Protein AF-L7JCF4-F1 (afdb_monomer_lite)

Secondary structure (DSSP, 8-state):
-------PEEPHHHHHHHHHHHHHHTT-SS-EEEEEEE-TTT-EEEE-TT---BSSHHHHHHTS-TTS--EEEEE------TTS---S---------

Foldseek 3Di:
DPPPPPPQDEDPVNVV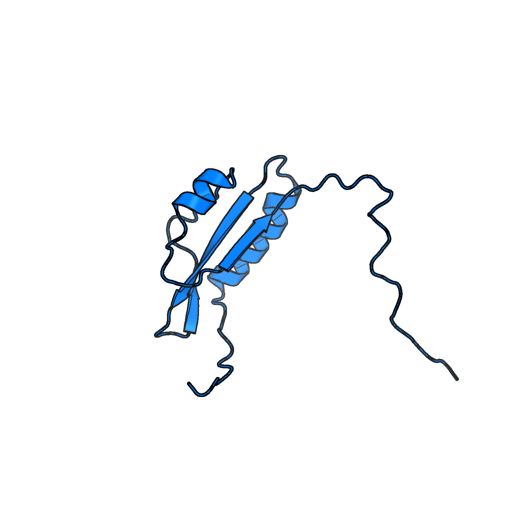VVVCCVVVCVPPPFKWKFKWDQDPPRSYIDGPPVRDIDRDVVVVVVPDDPPDDIDMDIDDPDPDDVVPPPDPPPDDDDDDD

pLDDT: mean 70.92, std 13.95, range [36.81, 85.94]

Sequence (97 aa):
MSSESRLYTFSQETKDHLRKFRLGTSRANYPQAVIYMIDKSTHEIRQDEDKTVYKTLDELSDDLPDHSPRFVLLSYPLTLRAEDALCWCQGIDEEHE

Radius of gyration: 17.81 Å; chains: 1; bounding box: 38×51×43 Å

Organism: Pyricularia oryzae (strain P131) (NCBI:txid1143193)

InterPro domains:
  IPR002108 Actin-depolymerising factor homology domain [PF00241] (9-80)
  IPR011171 Glia maturation factor [PTHR11249] (1-80)
  IPR029006 ADF-H/Gelsolin-like domain superfamily [G3DSA:3.40.20.10] (1-89)

Structure (mmCIF, N/CA/C/O backbone):
data_AF-L7JCF4-F1
#
_entry.id   AF-L7JCF4-F1
#
loop_
_atom_site.group_PDB
_atom_site.id
_atom_site.type_symbol
_atom_site.label_atom_id
_atom_site.label_alt_id
_atom_site.label_comp_id
_atom_site.label_asym_id
_atom_site.label_entity_id
_atom_site.label_seq_id
_atom_site.pdbx_PDB_ins_code
_atom_site.Cartn_x
_atom_site.Cartn_y
_atom_site.Cartn_z
_atom_site.occupancy
_atom_site.B_iso_or_equiv
_atom_site.auth_seq_id
_atom_site.auth_comp_id
_atom_site.auth_asym_id
_atom_site.auth_atom_id
_atom_site.pdbx_PDB_model_num
ATOM 1 N N . MET A 1 1 ? -25.409 -9.893 8.732 1.00 44.94 1 MET A N 1
ATOM 2 C CA . MET A 1 1 ? -24.381 -9.249 9.573 1.00 44.94 1 MET A CA 1
ATOM 3 C C . MET A 1 1 ? -24.588 -7.755 9.435 1.00 44.94 1 MET A C 1
ATOM 5 O O . MET A 1 1 ? -24.564 -7.278 8.312 1.00 44.94 1 MET A O 1
ATOM 9 N N . SER A 1 2 ? -24.951 -7.069 10.520 1.00 39.59 2 SER A N 1
ATOM 10 C CA . SER A 1 2 ? -25.229 -5.629 10.491 1.00 39.59 2 SER A CA 1
ATOM 11 C C . SER A 1 2 ? -23.918 -4.887 10.255 1.00 39.59 2 SER A C 1
ATOM 13 O O . SER A 1 2 ? -22.997 -5.005 11.060 1.00 39.59 2 SER A O 1
ATOM 15 N N . SER A 1 3 ? -23.823 -4.197 9.123 1.00 48.62 3 SER A N 1
ATOM 16 C CA . SER A 1 3 ? -22.651 -3.448 8.683 1.00 48.62 3 SER A CA 1
ATOM 17 C C . SER A 1 3 ? -22.510 -2.171 9.514 1.00 48.62 3 SER A C 1
ATOM 19 O O . SER A 1 3 ? -22.830 -1.082 9.046 1.00 48.62 3 SER A O 1
ATOM 21 N N . GLU A 1 4 ? -22.068 -2.279 10.768 1.00 48.94 4 GLU A N 1
ATOM 22 C CA . GLU A 1 4 ? -21.502 -1.107 11.434 1.00 48.94 4 GLU A CA 1
ATOM 23 C C . GLU A 1 4 ? -20.267 -0.686 10.635 1.00 48.94 4 GLU A C 1
ATOM 25 O O . GLU A 1 4 ? -19.256 -1.390 10.599 1.00 48.94 4 GLU A O 1
ATOM 30 N N . SER A 1 5 ? -20.344 0.469 9.979 1.00 56.41 5 SER A N 1
ATOM 31 C CA . SER A 1 5 ? -19.195 1.146 9.387 1.00 56.41 5 SER A CA 1
ATOM 32 C C . SER A 1 5 ? -18.307 1.690 10.512 1.00 56.41 5 SER A C 1
ATOM 34 O O . SER A 1 5 ? -18.266 2.895 10.766 1.00 56.41 5 SER A O 1
ATOM 36 N N . ARG A 1 6 ? -17.642 0.803 11.261 1.00 62.53 6 ARG A N 1
ATOM 37 C CA . ARG A 1 6 ? -16.660 1.211 12.268 1.00 62.53 6 ARG A CA 1
ATOM 38 C C . ARG A 1 6 ? -15.443 1.720 11.508 1.00 62.53 6 ARG A C 1
ATOM 40 O O . ARG A 1 6 ? -14.748 0.955 10.848 1.00 62.53 6 ARG A O 1
ATOM 47 N N . LEU A 1 7 ? -15.248 3.034 11.546 1.00 69.62 7 LEU A N 1
ATOM 48 C CA . LEU A 1 7 ?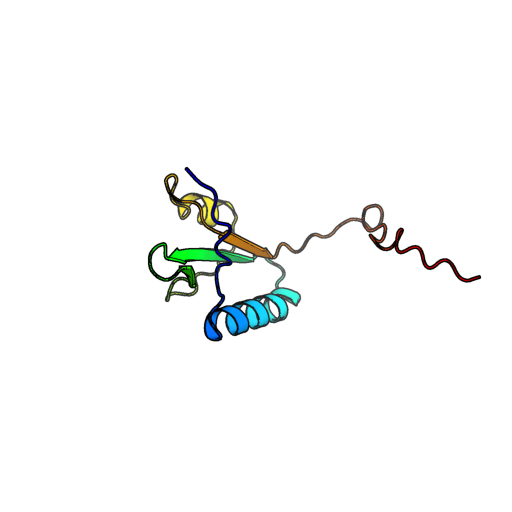 -14.106 3.703 10.934 1.00 69.62 7 LEU A CA 1
ATOM 49 C C . LEU A 1 7 ? -12.823 3.161 11.576 1.00 69.62 7 LEU A C 1
ATOM 51 O O . LEU A 1 7 ? -12.569 3.405 12.755 1.00 69.62 7 LEU A O 1
ATOM 55 N N . TYR A 1 8 ? -12.039 2.406 10.808 1.00 74.88 8 TYR A N 1
ATOM 56 C CA . TYR A 1 8 ? -10.720 1.943 11.232 1.00 74.88 8 TYR A CA 1
ATOM 57 C C . TYR A 1 8 ? -9.792 3.136 11.450 1.00 74.88 8 TYR A C 1
ATOM 59 O O . TYR A 1 8 ? -9.800 4.100 10.676 1.00 74.88 8 TYR A O 1
ATOM 67 N N . THR A 1 9 ? -8.981 3.077 12.502 1.00 77.31 9 THR A N 1
ATOM 68 C CA . THR A 1 9 ? -8.047 4.150 12.835 1.00 77.31 9 THR A CA 1
ATOM 69 C C . THR A 1 9 ? -6.635 3.771 12.401 1.00 77.31 9 THR A C 1
ATOM 71 O O . THR A 1 9 ? -6.165 2.643 12.552 1.00 77.31 9 THR A O 1
ATOM 74 N N . PHE A 1 10 ? -5.937 4.744 11.821 1.00 80.25 10 PHE A N 1
ATOM 75 C CA . PHE A 1 10 ? -4.516 4.615 11.525 1.00 80.25 10 PHE A CA 1
ATOM 76 C C . PHE A 1 10 ? -3.713 5.137 12.714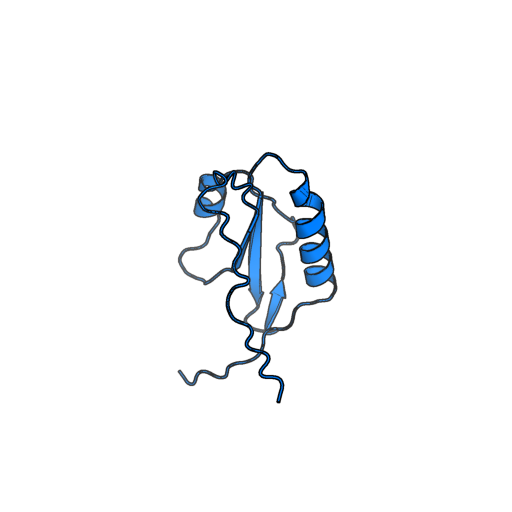 1.00 80.25 10 PHE A C 1
ATOM 78 O O . PHE A 1 10 ? -3.873 6.306 13.094 1.00 80.25 10 PHE A O 1
ATOM 85 N N . SER A 1 11 ? -2.821 4.304 13.251 1.00 82.12 11 SER A N 1
ATOM 86 C CA . SER A 1 11 ? -1.835 4.738 14.240 1.00 82.12 11 SER A CA 1
ATOM 87 C C . SER A 1 11 ? -0.900 5.797 13.639 1.00 82.12 11 SER A C 1
ATOM 89 O O . SER A 1 11 ? -0.770 5.936 12.415 1.00 82.12 11 SER A O 1
ATOM 91 N N . GLN A 1 12 ? -0.256 6.586 14.499 1.00 81.88 12 GLN A N 1
ATOM 92 C CA . GLN A 1 12 ? 0.668 7.629 14.051 1.00 81.88 12 GLN A CA 1
ATOM 93 C C . GLN A 1 12 ? 1.867 7.033 13.299 1.00 81.88 12 GLN A C 1
ATOM 95 O O . GLN A 1 12 ? 2.250 7.549 12.252 1.00 81.88 12 GLN A O 1
ATOM 100 N N . GLU A 1 13 ? 2.362 5.881 13.752 1.00 83.19 13 GLU A N 1
ATOM 101 C CA . GLU A 1 13 ? 3.440 5.138 13.097 1.00 83.19 13 GLU A CA 1
ATOM 102 C C . GLU A 1 13 ? 3.042 4.684 11.689 1.00 83.19 13 GLU A C 1
ATOM 104 O O . GLU A 1 13 ? 3.77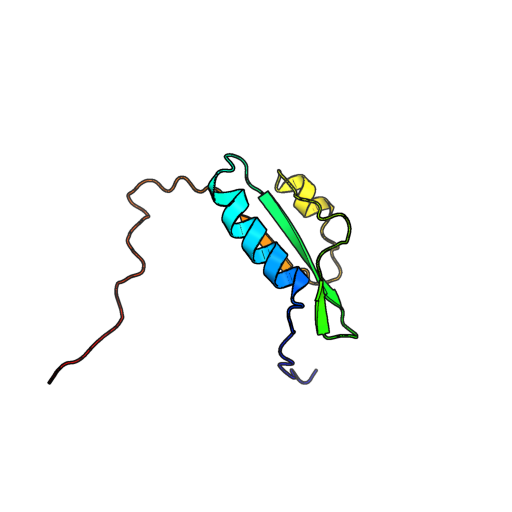4 4.936 10.730 1.00 83.19 13 GLU A O 1
ATOM 109 N N . THR A 1 14 ? 1.845 4.104 11.525 1.00 83.00 14 THR A N 1
ATOM 110 C CA . THR A 1 14 ? 1.340 3.693 10.208 1.00 83.00 14 THR A CA 1
ATOM 111 C C . THR A 1 14 ? 1.226 4.894 9.267 1.00 83.00 14 THR A C 1
ATOM 113 O O . THR A 1 14 ? 1.630 4.813 8.107 1.00 83.00 14 THR A O 1
ATOM 116 N N . LYS A 1 15 ? 0.752 6.050 9.755 1.00 84.88 15 LYS A N 1
ATOM 117 C CA . LYS A 1 15 ? 0.681 7.288 8.954 1.00 84.88 15 LYS A CA 1
ATOM 118 C C . LYS A 1 15 ? 2.060 7.780 8.513 1.00 84.88 15 LYS A C 1
ATOM 120 O O . LYS A 1 15 ? 2.217 8.208 7.367 1.00 84.88 15 LYS A O 1
ATOM 125 N N . ASP A 1 16 ? 3.053 7.713 9.392 1.00 85.94 16 ASP A N 1
ATOM 126 C CA . ASP A 1 16 ? 4.423 8.106 9.066 1.00 85.94 16 ASP A CA 1
ATOM 127 C C . ASP A 1 16 ? 5.052 7.151 8.047 1.00 85.94 16 ASP A C 1
ATOM 129 O O . ASP A 1 16 ? 5.763 7.596 7.143 1.00 85.94 16 ASP A O 1
ATOM 133 N N . HIS A 1 17 ? 4.739 5.857 8.131 1.00 82.69 17 HIS A N 1
ATOM 134 C CA . HIS A 1 17 ? 5.140 4.860 7.142 1.00 82.69 17 HIS A CA 1
ATOM 135 C C . HIS A 1 17 ? 4.506 5.106 5.776 1.00 82.69 17 HIS A C 1
ATOM 137 O O . HIS A 1 17 ? 5.232 5.166 4.785 1.00 82.69 17 HIS A O 1
ATOM 143 N N . LEU A 1 18 ? 3.197 5.361 5.718 1.00 83.94 18 LEU A N 1
ATOM 144 C CA . LEU A 1 18 ? 2.503 5.718 4.478 1.00 83.94 18 LEU A CA 1
ATOM 145 C C . LEU A 1 18 ? 3.106 6.976 3.839 1.00 83.94 18 LEU A C 1
ATOM 147 O O . LEU A 1 18 ? 3.340 7.026 2.629 1.00 83.94 18 LEU A O 1
ATOM 151 N N . ARG A 1 19 ? 3.420 7.992 4.654 1.00 85.44 19 ARG A N 1
ATOM 152 C CA . ARG A 1 19 ? 4.059 9.226 4.182 1.00 85.44 19 ARG A CA 1
ATOM 153 C C . ARG A 1 19 ? 5.461 8.960 3.633 1.00 85.44 19 ARG A C 1
ATOM 155 O O . ARG A 1 19 ? 5.786 9.459 2.556 1.00 85.44 19 ARG A O 1
ATOM 162 N N . LYS A 1 20 ? 6.282 8.190 4.354 1.00 84.44 20 LYS A N 1
ATOM 163 C CA . LYS A 1 20 ? 7.639 7.812 3.928 1.00 84.44 20 LYS A CA 1
ATOM 164 C C . LYS A 1 20 ? 7.616 6.969 2.660 1.00 84.44 20 LYS A C 1
ATOM 166 O O . LYS A 1 20 ? 8.419 7.234 1.779 1.00 84.44 20 LYS A O 1
ATOM 171 N N . PHE A 1 21 ? 6.690 6.020 2.545 1.00 83.94 21 PHE A N 1
ATOM 172 C CA . PHE A 1 21 ? 6.527 5.183 1.359 1.00 83.94 21 PHE A CA 1
ATOM 173 C C . PHE A 1 21 ? 6.159 6.035 0.142 1.00 83.94 21 PHE A C 1
ATOM 175 O O . PHE A 1 21 ? 6.891 6.046 -0.840 1.00 83.94 21 PHE A O 1
ATOM 182 N N . ARG A 1 22 ? 5.128 6.886 0.249 1.00 82.19 22 ARG A N 1
ATOM 183 C CA . ARG A 1 22 ? 4.744 7.811 -0.832 1.00 82.19 22 ARG A CA 1
ATOM 184 C C . ARG A 1 22 ? 5.914 8.677 -1.319 1.00 82.19 22 ARG A C 1
ATOM 186 O O . ARG A 1 22 ? 6.072 8.882 -2.517 1.00 82.19 22 ARG A O 1
ATOM 193 N N . LEU A 1 23 ? 6.716 9.214 -0.398 1.00 80.88 23 LEU A N 1
ATOM 194 C CA . LEU A 1 23 ? 7.851 10.084 -0.735 1.00 80.88 23 LEU A CA 1
ATOM 195 C C . LEU A 1 23 ? 9.078 9.300 -1.230 1.00 80.88 23 LEU A C 1
ATOM 197 O O . LEU A 1 23 ? 9.782 9.765 -2.122 1.00 80.88 23 LEU A O 1
ATOM 201 N N . GLY A 1 24 ? 9.338 8.127 -0.656 1.00 75.38 24 GLY A N 1
ATOM 202 C CA . GLY A 1 24 ? 10.488 7.281 -0.971 1.00 75.38 24 GLY A CA 1
ATOM 203 C C . GLY A 1 24 ? 10.349 6.577 -2.316 1.00 75.38 24 GLY A C 1
ATOM 204 O O . GLY A 1 24 ? 11.321 6.492 -3.066 1.00 75.38 24 GLY A O 1
ATOM 205 N N . THR A 1 25 ? 9.136 6.152 -2.668 1.00 73.75 25 THR A N 1
ATOM 206 C CA . THR A 1 25 ? 8.882 5.439 -3.922 1.00 73.75 25 THR A CA 1
ATOM 207 C C . THR A 1 25 ? 8.771 6.370 -5.130 1.00 73.75 25 THR A C 1
ATOM 209 O O . THR A 1 25 ? 8.931 5.923 -6.259 1.00 73.75 25 THR A O 1
ATOM 212 N N . SER A 1 26 ? 8.648 7.690 -4.926 1.00 65.75 26 SER A N 1
ATOM 213 C CA . SER A 1 26 ? 8.662 8.685 -6.014 1.00 65.75 26 SER A CA 1
ATOM 214 C C . SER A 1 26 ? 9.911 8.619 -6.906 1.00 65.75 26 SER A C 1
ATOM 216 O O . SER A 1 26 ? 9.875 9.117 -8.027 1.00 65.75 26 SER A O 1
ATOM 218 N N . ARG A 1 27 ? 11.020 8.056 -6.409 1.00 66.88 27 ARG A N 1
ATOM 219 C CA . ARG A 1 27 ? 12.285 7.900 -7.149 1.00 66.88 27 ARG A CA 1
ATOM 220 C C . ARG A 1 27 ? 12.617 6.442 -7.483 1.00 66.88 27 ARG A C 1
ATOM 222 O O . ARG A 1 27 ? 13.696 6.179 -8.008 1.00 66.88 27 ARG A O 1
ATOM 229 N N . ALA A 1 28 ? 11.753 5.493 -7.129 1.00 67.94 28 ALA A N 1
ATOM 230 C CA . ALA A 1 28 ? 12.001 4.082 -7.383 1.00 67.94 28 ALA A CA 1
ATOM 231 C C . ALA A 1 28 ? 11.599 3.727 -8.821 1.00 67.94 28 ALA A C 1
ATOM 233 O O . ALA A 1 28 ? 10.487 4.009 -9.253 1.00 67.94 28 ALA A O 1
ATOM 234 N N . ASN A 1 29 ? 12.509 3.079 -9.552 1.00 67.31 29 ASN A N 1
ATOM 235 C CA . ASN A 1 29 ? 12.253 2.606 -10.919 1.00 67.31 29 ASN A CA 1
ATOM 236 C C . ASN A 1 29 ? 11.532 1.248 -10.961 1.00 67.31 29 ASN A C 1
ATOM 238 O O . ASN A 1 29 ? 11.122 0.805 -12.028 1.00 67.31 29 ASN A O 1
ATOM 242 N N . TYR A 1 30 ? 11.422 0.569 -9.819 1.00 72.81 30 TYR A N 1
ATOM 243 C CA . TYR A 1 30 ? 10.783 -0.737 -9.684 1.00 72.81 30 TYR A CA 1
ATOM 244 C C . TYR A 1 30 ? 9.475 -0.598 -8.900 1.00 72.81 30 TYR A C 1
ATOM 246 O O . TYR A 1 30 ? 9.413 0.235 -7.989 1.00 72.81 30 TYR A O 1
ATOM 254 N N . PRO A 1 31 ? 8.439 -1.390 -9.236 1.00 78.44 31 PRO A N 1
ATOM 255 C CA . PRO A 1 31 ? 7.210 -1.405 -8.463 1.00 78.44 31 PRO A CA 1
ATOM 256 C C . PRO A 1 31 ? 7.518 -1.837 -7.029 1.00 78.44 31 PRO A C 1
ATOM 258 O O . PRO A 1 31 ? 8.325 -2.734 -6.793 1.00 78.44 31 PRO A O 1
ATOM 261 N N . GLN A 1 32 ? 6.903 -1.153 -6.071 1.00 82.94 32 GLN A N 1
ATOM 262 C CA . GLN A 1 32 ? 7.023 -1.471 -4.654 1.00 82.94 32 GLN A CA 1
ATOM 263 C C . GLN A 1 32 ? 5.630 -1.703 -4.090 1.00 82.94 32 GLN A C 1
ATOM 265 O O . GLN A 1 32 ? 4.726 -0.903 -4.337 1.00 82.94 32 GLN A O 1
ATOM 270 N N . ALA A 1 33 ? 5.460 -2.767 -3.314 1.00 83.88 33 ALA A N 1
ATOM 271 C CA . ALA A 1 33 ? 4.210 -3.052 -2.628 1.00 83.88 33 ALA A CA 1
ATOM 272 C C . ALA A 1 33 ? 4.429 -3.300 -1.138 1.00 83.88 33 ALA A C 1
ATOM 274 O O . ALA A 1 33 ? 5.456 -3.835 -0.723 1.00 83.88 33 ALA A O 1
ATOM 275 N N . VAL A 1 34 ? 3.440 -2.901 -0.343 1.00 84.56 34 VAL A N 1
ATOM 276 C CA . VAL A 1 34 ? 3.392 -3.125 1.103 1.00 84.56 34 VAL A CA 1
ATOM 277 C C . VAL A 1 34 ? 2.019 -3.665 1.471 1.00 84.56 34 VAL A C 1
ATOM 279 O O . VAL A 1 34 ? 0.999 -3.127 1.038 1.00 84.56 34 VAL A O 1
ATOM 282 N N . ILE A 1 35 ? 1.997 -4.708 2.296 1.00 84.69 35 ILE A N 1
ATOM 283 C CA . ILE A 1 35 ? 0.771 -5.308 2.814 1.00 84.69 35 ILE A CA 1
ATOM 284 C C . ILE A 1 35 ? 0.447 -4.700 4.185 1.00 84.69 35 ILE A C 1
ATOM 286 O O . ILE A 1 35 ? 1.311 -4.566 5.050 1.00 84.69 35 ILE A O 1
ATOM 290 N N . TYR A 1 36 ? -0.821 -4.356 4.384 1.00 84.69 36 TYR A N 1
ATOM 291 C CA . TYR A 1 36 ? -1.381 -3.894 5.645 1.00 84.69 36 TYR A CA 1
ATOM 292 C C . TYR A 1 36 ? -2.483 -4.838 6.112 1.00 84.69 36 TYR A C 1
ATOM 294 O O . TYR A 1 36 ? -3.318 -5.308 5.329 1.00 84.69 36 TYR A O 1
ATOM 302 N N . MET A 1 37 ? -2.499 -5.079 7.418 1.00 82.50 37 MET A N 1
ATOM 303 C CA . MET A 1 37 ? -3.461 -5.950 8.075 1.00 82.50 37 MET A CA 1
ATOM 304 C C . MET A 1 37 ? -4.359 -5.136 9.001 1.00 82.50 37 MET A C 1
ATOM 306 O O . MET A 1 37 ? -3.935 -4.155 9.616 1.00 82.50 37 MET A O 1
ATOM 310 N N . ILE A 1 38 ? -5.618 -5.557 9.088 1.00 81.12 38 ILE A N 1
ATOM 311 C CA . ILE A 1 38 ? -6.576 -5.012 10.044 1.00 81.12 38 ILE A CA 1
ATOM 312 C C . ILE A 1 38 ? -6.620 -5.957 11.235 1.00 81.12 38 ILE A C 1
ATOM 314 O O . ILE A 1 38 ? -7.007 -7.121 11.095 1.00 81.12 38 ILE A O 1
ATOM 318 N N . ASP A 1 39 ? -6.284 -5.452 12.414 1.00 78.25 39 ASP A N 1
ATOM 319 C CA . ASP A 1 39 ? -6.555 -6.180 13.644 1.00 78.25 39 ASP A CA 1
ATOM 320 C C . ASP A 1 39 ? -8.050 -6.062 13.982 1.00 78.25 39 ASP A C 1
ATOM 322 O O . ASP A 1 39 ? -8.590 -4.976 14.205 1.00 78.25 39 ASP A O 1
ATOM 326 N N . LYS A 1 40 ? -8.739 -7.207 14.005 1.00 74.19 40 LYS A N 1
ATOM 327 C CA . LYS A 1 40 ? -10.184 -7.298 14.270 1.00 74.19 40 LYS A CA 1
ATOM 328 C C . LYS A 1 40 ? -10.547 -6.896 15.702 1.00 74.19 40 LYS A C 1
ATOM 330 O O . LYS A 1 40 ? -11.703 -6.574 15.962 1.00 74.19 40 LYS A O 1
ATOM 335 N N . SER A 1 41 ? -9.589 -6.945 16.627 1.00 75.81 41 SER A N 1
ATOM 336 C CA . SER A 1 41 ? -9.814 -6.615 18.034 1.00 75.81 41 SER A CA 1
ATOM 337 C C . SER A 1 41 ? -9.723 -5.107 18.276 1.00 75.81 41 SER A C 1
ATOM 339 O O . SER A 1 41 ? -10.660 -4.498 18.795 1.00 75.81 41 SER A O 1
ATOM 341 N N . THR A 1 42 ? -8.638 -4.483 17.821 1.00 74.25 42 THR A N 1
ATOM 342 C CA . THR A 1 42 ? -8.342 -3.061 18.046 1.00 74.25 42 THR A CA 1
ATOM 343 C C . THR A 1 42 ? -8.913 -2.144 16.967 1.00 74.25 42 THR A C 1
ATOM 345 O O . THR A 1 42 ? -9.029 -0.944 17.196 1.00 74.25 42 THR A O 1
ATOM 348 N N . HIS A 1 43 ? -9.338 -2.695 15.823 1.00 74.88 43 HIS A N 1
ATOM 349 C CA . HIS A 1 43 ? -9.755 -1.925 14.644 1.00 74.88 43 HIS A CA 1
ATOM 350 C C . HIS A 1 43 ? -8.649 -0.974 14.145 1.00 74.88 43 HIS A C 1
ATOM 352 O O . HIS A 1 43 ? -8.925 0.053 13.519 1.00 74.88 43 HIS A O 1
ATOM 358 N N . GLU A 1 44 ? -7.392 -1.332 14.406 1.00 78.88 44 GLU A N 1
ATOM 359 C CA . GLU A 1 44 ? -6.224 -0.590 13.957 1.00 78.88 44 GLU A CA 1
ATOM 360 C C . GLU A 1 44 ? -5.636 -1.218 12.695 1.00 78.88 44 GLU A C 1
ATOM 362 O O . GLU A 1 44 ? -5.548 -2.443 12.557 1.00 78.88 44 GLU A O 1
ATOM 367 N N . ILE A 1 45 ? -5.202 -0.357 11.774 1.00 82.19 45 ILE A N 1
ATOM 368 C CA . ILE A 1 45 ? -4.467 -0.773 10.579 1.00 82.19 45 ILE A CA 1
ATOM 369 C C . ILE A 1 45 ? -2.978 -0.766 10.915 1.00 82.19 45 ILE A C 1
ATOM 371 O O . ILE A 1 45 ? -2.382 0.295 11.154 1.00 82.19 45 ILE A O 1
ATOM 375 N N . ARG A 1 46 ? -2.383 -1.960 10.931 1.00 78.62 46 ARG A N 1
ATOM 376 C CA . ARG A 1 46 ? -0.974 -2.178 11.264 1.00 78.62 46 ARG A CA 1
ATOM 377 C C . ARG A 1 46 ? -0.225 -2.764 10.074 1.00 78.62 46 ARG A C 1
ATOM 379 O O . ARG A 1 46 ? -0.773 -3.527 9.276 1.00 78.62 46 ARG A O 1
ATOM 386 N N . GLN A 1 47 ? 1.026 -2.346 9.944 1.00 73.69 47 GLN A N 1
ATOM 387 C CA . GLN A 1 47 ? 1.988 -2.992 9.061 1.00 73.69 47 GLN A CA 1
ATOM 388 C C . GLN A 1 47 ? 2.647 -4.142 9.821 1.00 73.69 47 GLN A C 1
ATOM 390 O O . GLN A 1 47 ? 2.766 -4.059 11.045 1.00 73.69 47 GLN A O 1
ATOM 395 N N . ASP A 1 48 ? 3.099 -5.168 9.103 1.00 68.88 48 ASP A N 1
ATOM 396 C CA . ASP A 1 48 ? 4.004 -6.157 9.687 1.00 68.88 48 ASP A CA 1
ATOM 397 C C . ASP A 1 48 ? 5.290 -5.496 10.199 1.00 68.88 48 ASP A C 1
ATOM 399 O O . ASP A 1 48 ? 5.786 -4.523 9.613 1.00 68.88 48 ASP A O 1
ATOM 403 N N . GLU A 1 49 ? 5.828 -6.032 11.296 1.00 62.03 49 GLU A N 1
ATOM 404 C CA . GLU A 1 49 ? 7.008 -5.485 11.980 1.00 62.03 49 GLU A CA 1
ATOM 405 C C . GLU A 1 49 ? 8.235 -5.440 11.053 1.00 62.03 49 GLU A C 1
ATOM 407 O O . GLU A 1 49 ? 9.023 -4.488 11.102 1.00 62.03 49 GLU A O 1
ATOM 412 N N . ASP A 1 50 ? 8.320 -6.399 10.129 1.00 60.81 50 ASP A N 1
ATOM 413 C CA . ASP A 1 50 ? 9.424 -6.572 9.183 1.00 60.81 50 ASP A CA 1
ATOM 414 C C . ASP A 1 50 ? 9.417 -5.572 8.018 1.00 60.81 50 ASP A C 1
ATOM 416 O O . ASP A 1 50 ? 10.397 -5.473 7.277 1.00 60.81 50 ASP A O 1
ATOM 420 N N . LYS A 1 51 ? 8.342 -4.781 7.861 1.00 66.94 51 LYS A N 1
ATOM 421 C CA . LYS A 1 51 ? 8.210 -3.747 6.814 1.00 66.94 51 LYS A CA 1
ATOM 422 C C . LYS A 1 51 ? 8.616 -4.263 5.432 1.00 66.94 51 LYS A C 1
ATOM 424 O O . LYS A 1 51 ? 9.298 -3.566 4.677 1.00 66.94 51 LYS A O 1
ATOM 429 N N . THR A 1 52 ? 8.191 -5.479 5.110 1.00 73.50 52 THR A N 1
ATOM 430 C CA . THR A 1 52 ? 8.540 -6.147 3.861 1.00 73.50 52 THR A CA 1
ATOM 431 C C . THR A 1 52 ? 8.043 -5.323 2.678 1.00 73.50 52 THR A C 1
ATOM 433 O O . THR A 1 52 ? 6.850 -5.037 2.550 1.00 73.50 52 THR A O 1
ATOM 436 N N . VAL A 1 53 ? 8.982 -4.886 1.836 1.00 77.56 53 VAL A N 1
ATOM 437 C CA . VAL A 1 53 ? 8.691 -4.188 0.582 1.00 77.56 53 VAL A CA 1
ATOM 438 C C . VAL A 1 53 ? 8.870 -5.183 -0.550 1.00 77.56 53 VAL A C 1
ATOM 440 O O . VAL A 1 53 ? 9.998 -5.551 -0.886 1.00 77.56 53 VAL A O 1
ATOM 443 N N . TYR A 1 54 ? 7.756 -5.590 -1.145 1.00 81.25 54 TYR A N 1
ATOM 444 C CA . TYR A 1 54 ? 7.748 -6.497 -2.285 1.00 81.25 54 TYR A CA 1
ATOM 445 C C . TYR A 1 54 ? 8.116 -5.734 -3.551 1.00 81.25 54 TYR A C 1
ATOM 447 O O . TYR A 1 54 ? 7.665 -4.603 -3.756 1.00 81.25 54 TYR A O 1
ATOM 455 N N . LYS A 1 55 ? 8.956 -6.344 -4.389 1.00 80.12 55 LYS A N 1
ATOM 456 C CA . LYS A 1 55 ? 9.429 -5.749 -5.651 1.00 80.12 55 LYS A CA 1
ATOM 457 C C . LYS A 1 55 ? 8.738 -6.335 -6.879 1.00 80.12 55 LYS A C 1
ATOM 459 O O . LYS A 1 55 ? 8.806 -5.740 -7.951 1.00 80.12 55 LYS A O 1
ATOM 464 N N . THR A 1 56 ? 8.100 -7.493 -6.735 1.00 80.94 56 THR A 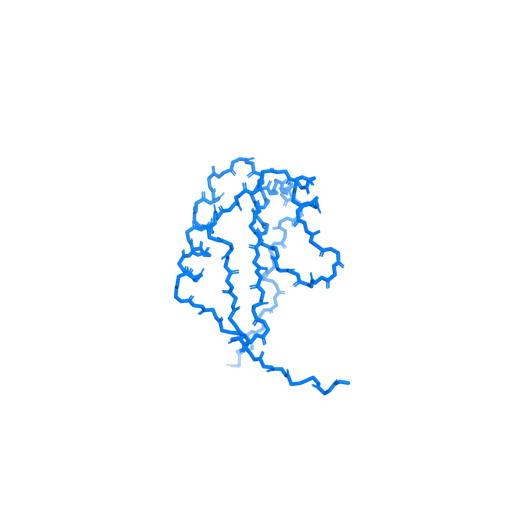N 1
ATOM 465 C CA . THR A 1 56 ? 7.380 -8.205 -7.795 1.00 80.94 56 THR A CA 1
ATOM 466 C C . THR A 1 56 ? 5.950 -8.495 -7.342 1.00 80.94 56 THR A C 1
ATOM 468 O O . THR A 1 56 ? 5.658 -8.555 -6.148 1.00 80.94 56 THR A O 1
ATOM 471 N N . LEU A 1 57 ? 5.035 -8.610 -8.308 1.00 79.19 57 LEU A N 1
ATOM 472 C CA . LEU A 1 57 ? 3.635 -8.938 -8.026 1.00 79.19 57 LEU A CA 1
ATOM 473 C C . LEU A 1 57 ? 3.456 -10.415 -7.660 1.00 79.19 57 LEU A C 1
ATOM 475 O O . LEU A 1 57 ? 2.560 -10.718 -6.882 1.00 79.19 57 LEU A O 1
ATOM 479 N N . ASP A 1 58 ? 4.318 -11.293 -8.173 1.00 83.88 58 ASP A N 1
ATOM 480 C CA . ASP A 1 58 ? 4.239 -12.736 -7.929 1.00 83.88 58 ASP A CA 1
ATOM 481 C C . ASP A 1 58 ? 4.584 -13.070 -6.465 1.00 83.88 58 ASP A C 1
ATOM 483 O O . ASP A 1 58 ? 3.808 -13.728 -5.777 1.00 83.88 58 ASP A O 1
ATOM 487 N N . GLU A 1 59 ? 5.683 -12.506 -5.940 1.00 82.25 59 GLU A N 1
ATOM 488 C CA . GLU A 1 59 ? 6.055 -12.642 -4.519 1.00 82.25 59 GLU A CA 1
ATOM 489 C C . GLU A 1 59 ? 4.986 -12.051 -3.596 1.00 82.25 59 GLU A C 1
ATOM 491 O O . GLU A 1 59 ? 4.723 -12.573 -2.517 1.00 82.25 59 GLU A O 1
ATOM 496 N N . LEU A 1 60 ? 4.357 -10.954 -4.027 1.00 83.38 60 LEU A N 1
ATOM 497 C CA . LEU A 1 60 ? 3.256 -10.351 -3.294 1.00 83.38 60 LEU A CA 1
ATOM 498 C C . LEU A 1 60 ? 2.052 -11.299 -3.252 1.00 83.38 60 LEU A C 1
ATOM 500 O O . LEU A 1 60 ? 1.483 -11.480 -2.183 1.00 83.38 60 LEU A O 1
ATOM 504 N N . SER A 1 61 ? 1.649 -11.886 -4.385 1.00 81.75 61 SER A N 1
ATOM 505 C CA . SER A 1 61 ? 0.493 -12.787 -4.430 1.00 81.75 61 SER A CA 1
ATOM 506 C C . SER A 1 61 ? 0.684 -14.046 -3.593 1.00 81.75 61 SER A C 1
ATOM 508 O O . SER A 1 61 ? -0.276 -14.475 -2.961 1.00 81.75 61 SER A O 1
ATOM 510 N N . ASP A 1 62 ? 1.902 -14.586 -3.541 1.00 83.50 62 ASP A N 1
ATOM 511 C CA . ASP A 1 62 ? 2.206 -15.790 -2.763 1.00 83.50 62 ASP A CA 1
ATOM 512 C C . ASP A 1 62 ? 2.122 -15.543 -1.242 1.00 83.50 62 ASP A C 1
ATOM 514 O O . ASP A 1 62 ? 1.736 -16.434 -0.486 1.00 83.50 62 ASP A O 1
ATOM 518 N N . ASP A 1 63 ? 2.421 -14.320 -0.788 1.00 81.31 63 ASP A N 1
ATOM 519 C CA . ASP A 1 63 ? 2.371 -13.924 0.629 1.00 81.31 63 ASP A CA 1
ATOM 520 C C . ASP A 1 63 ? 0.983 -13.425 1.092 1.00 81.31 63 ASP A C 1
ATOM 522 O O . ASP A 1 63 ? 0.770 -13.127 2.281 1.00 81.31 63 ASP A O 1
ATOM 526 N N . LEU A 1 64 ? 0.008 -13.313 0.181 1.00 80.12 64 LEU A N 1
ATOM 527 C CA . LEU A 1 64 ? -1.369 -12.968 0.534 1.00 80.12 64 LEU A CA 1
ATOM 528 C C . LEU A 1 64 ? -2.134 -14.212 1.040 1.00 80.12 64 LEU A C 1
ATOM 530 O O . LEU A 1 64 ? -2.275 -15.190 0.318 1.00 80.12 64 LEU A O 1
ATOM 534 N N . PRO A 1 65 ? -2.717 -14.190 2.254 1.00 77.44 65 PRO A N 1
ATOM 535 C CA . PRO A 1 65 ? -3.538 -15.283 2.753 1.00 77.44 65 PRO A CA 1
ATOM 536 C C . PRO A 1 65 ? -4.924 -15.263 2.107 1.00 77.44 65 PRO A C 1
ATOM 538 O O . PRO A 1 65 ? -5.656 -14.277 2.202 1.00 77.44 65 PRO A O 1
ATOM 541 N N . ASP A 1 66 ? -5.343 -16.409 1.577 1.00 73.19 66 ASP A N 1
ATOM 542 C CA . ASP A 1 66 ? -6.627 -16.581 0.874 1.00 73.19 66 ASP A CA 1
ATOM 543 C C . ASP A 1 66 ? -7.886 -16.330 1.727 1.00 73.19 66 ASP A C 1
ATOM 545 O O . ASP A 1 66 ? -8.993 -16.176 1.218 1.00 73.19 66 ASP A O 1
ATOM 549 N N . HIS A 1 67 ? -7.746 -16.331 3.051 1.00 73.31 67 HIS A N 1
ATOM 550 C CA . HIS A 1 67 ? -8.850 -16.461 4.007 1.00 73.31 67 HIS A CA 1
ATOM 551 C C . HIS A 1 67 ? -9.087 -15.193 4.842 1.00 73.31 67 HIS A C 1
ATOM 553 O O . HIS A 1 67 ? -9.963 -15.174 5.713 1.00 73.31 67 HIS A O 1
ATOM 559 N N . SER A 1 68 ? -8.348 -14.109 4.579 1.00 75.19 68 SER A N 1
ATOM 560 C CA . SER A 1 68 ? -8.568 -12.823 5.244 1.00 75.19 68 SER A CA 1
ATOM 561 C C . SER A 1 68 ? -8.320 -11.639 4.311 1.00 75.19 68 SER A C 1
ATOM 563 O O . SER A 1 68 ? -7.274 -11.601 3.665 1.00 75.19 68 SER A O 1
ATOM 565 N N . PRO A 1 69 ? -9.215 -10.636 4.282 1.00 77.56 69 PRO A N 1
ATOM 566 C CA . PRO A 1 69 ? -8.980 -9.433 3.500 1.00 77.56 69 PRO A CA 1
ATOM 567 C C . PRO A 1 69 ? -7.766 -8.679 4.055 1.00 77.56 69 PRO A C 1
ATOM 569 O O . PRO A 1 69 ? -7.693 -8.394 5.253 1.00 77.56 69 PRO A O 1
ATOM 572 N N . ARG A 1 70 ? -6.830 -8.339 3.168 1.00 83.06 70 ARG A N 1
ATOM 573 C CA . ARG A 1 70 ? -5.680 -7.477 3.452 1.00 83.06 70 ARG A CA 1
ATOM 574 C C . ARG A 1 70 ? -5.712 -6.254 2.544 1.00 83.06 70 ARG A C 1
ATOM 576 O O . ARG A 1 70 ? -6.251 -6.305 1.440 1.00 83.06 70 ARG A O 1
ATOM 583 N N . PHE A 1 71 ? -5.125 -5.158 3.007 1.00 83.75 71 PHE A N 1
ATOM 584 C CA . PHE A 1 71 ? -4.916 -3.977 2.179 1.00 83.75 71 PHE A CA 1
ATOM 585 C C . PHE A 1 71 ? -3.529 -4.035 1.556 1.00 83.75 71 PHE A C 1
ATOM 587 O O . PHE A 1 71 ? -2.554 -4.336 2.236 1.00 83.75 71 PHE A O 1
ATOM 594 N N . VAL A 1 72 ? -3.432 -3.712 0.273 1.00 83.88 72 VAL A N 1
ATOM 595 C CA . VAL A 1 72 ? -2.156 -3.640 -0.437 1.00 83.88 72 VAL A CA 1
ATOM 596 C C . VAL A 1 72 ? -1.952 -2.208 -0.896 1.00 83.88 72 VAL A C 1
ATOM 598 O O . VAL A 1 72 ? -2.775 -1.654 -1.622 1.00 83.88 72 VAL A O 1
ATOM 601 N N . LEU A 1 73 ? -0.842 -1.609 -0.480 1.00 84.12 73 LEU A N 1
ATOM 602 C CA . LEU A 1 73 ? -0.377 -0.342 -1.015 1.00 84.12 73 LEU A CA 1
ATOM 603 C C . LEU A 1 73 ? 0.643 -0.627 -2.112 1.00 84.12 73 LEU A C 1
ATOM 605 O O . LEU A 1 73 ? 1.794 -0.946 -1.821 1.00 84.12 73 LEU A O 1
ATOM 609 N N . LEU A 1 74 ? 0.208 -0.510 -3.364 1.00 83.94 74 LEU A N 1
ATOM 610 C CA . LEU A 1 74 ? 1.054 -0.675 -4.539 1.00 83.94 74 LEU A CA 1
ATOM 611 C C . LEU A 1 74 ? 1.460 0.696 -5.077 1.00 83.94 74 LEU A C 1
ATOM 613 O O . LEU A 1 74 ? 0.616 1.513 -5.442 1.00 83.94 74 LEU A O 1
ATOM 617 N N . SER A 1 75 ? 2.760 0.932 -5.171 1.00 82.06 75 SER A N 1
ATOM 618 C CA . SER A 1 75 ? 3.313 2.027 -5.952 1.00 82.06 75 SER A CA 1
ATOM 619 C C . SER A 1 75 ? 3.913 1.448 -7.224 1.00 82.06 75 SER A C 1
ATOM 621 O O . SER A 1 75 ? 4.955 0.792 -7.207 1.00 82.06 75 SER A O 1
ATOM 623 N N . TYR A 1 76 ? 3.204 1.662 -8.328 1.00 79.56 76 TYR A N 1
ATOM 624 C CA . TYR A 1 76 ? 3.611 1.203 -9.644 1.00 79.56 76 TYR A CA 1
ATOM 625 C C . TYR A 1 76 ? 4.022 2.414 -10.492 1.00 79.56 76 TYR A C 1
ATOM 627 O O . TYR A 1 76 ? 3.187 3.293 -10.728 1.00 79.56 76 TYR A O 1
ATOM 635 N N . PRO A 1 77 ? 5.278 2.489 -10.966 1.00 71.62 77 PRO A N 1
ATOM 636 C CA . PRO A 1 77 ? 5.706 3.532 -11.889 1.00 71.62 77 PRO A CA 1
ATOM 637 C C . PRO A 1 77 ? 5.107 3.265 -13.280 1.00 71.62 77 PRO A C 1
ATOM 639 O O . PRO A 1 77 ? 5.720 2.637 -14.140 1.00 71.62 77 PRO A O 1
ATOM 642 N N . LEU A 1 78 ? 3.866 3.707 -13.491 1.00 70.12 78 LEU A N 1
ATOM 643 C CA . LEU A 1 78 ? 3.197 3.647 -14.789 1.00 70.12 78 LEU A CA 1
ATOM 644 C C . LEU A 1 78 ? 3.774 4.743 -15.691 1.00 70.12 78 LEU A C 1
ATOM 646 O O . LEU A 1 78 ? 3.585 5.933 -15.444 1.00 70.12 78 LEU A O 1
ATOM 650 N N . THR A 1 79 ? 4.444 4.345 -16.770 1.00 62.06 79 THR A N 1
ATOM 651 C CA . THR A 1 79 ? 4.734 5.239 -17.896 1.00 62.06 79 THR A CA 1
ATOM 652 C C . THR A 1 79 ? 3.520 5.243 -18.817 1.00 62.06 79 THR A C 1
ATOM 654 O O . THR A 1 79 ? 3.490 4.576 -19.849 1.00 62.06 79 THR A O 1
ATOM 657 N N . LEU A 1 80 ? 2.468 5.959 -18.413 1.00 59.84 80 LEU A N 1
ATOM 658 C CA . LEU A 1 80 ? 1.364 6.235 -19.327 1.00 59.84 80 LEU A CA 1
ATOM 659 C C . LEU A 1 80 ? 1.930 7.030 -20.507 1.00 59.84 80 LEU A C 1
ATOM 661 O O . LEU A 1 80 ? 2.634 8.027 -20.319 1.00 59.84 80 LEU A O 1
ATOM 665 N N . ARG A 1 81 ? 1.649 6.579 -21.733 1.00 57.53 81 ARG A N 1
ATOM 666 C CA . ARG A 1 81 ? 1.857 7.430 -22.907 1.00 57.53 81 ARG A CA 1
ATOM 667 C C . ARG A 1 81 ? 0.968 8.660 -22.716 1.00 57.53 81 ARG A C 1
ATOM 669 O O . ARG A 1 81 ? -0.122 8.547 -22.164 1.00 57.53 81 ARG A O 1
ATOM 676 N N . ALA A 1 82 ? 1.439 9.832 -23.138 1.00 58.03 82 ALA A N 1
ATOM 677 C CA . ALA A 1 82 ? 0.802 11.129 -22.870 1.00 58.03 82 ALA A CA 1
ATOM 678 C C . ALA A 1 82 ? -0.672 11.248 -23.335 1.00 58.03 82 ALA A C 1
ATOM 680 O O . ALA A 1 82 ? -1.342 12.221 -23.013 1.00 58.03 82 ALA A O 1
ATOM 681 N N . GLU A 1 83 ? -1.168 10.257 -24.068 1.00 54.88 83 GLU A N 1
ATOM 682 C CA . GLU A 1 83 ? -2.522 10.123 -24.606 1.00 54.88 83 GLU A CA 1
ATOM 683 C C . GLU A 1 83 ? -3.548 9.740 -23.520 1.00 54.88 83 GLU A C 1
ATOM 685 O O . GLU A 1 83 ? -4.697 10.165 -23.590 1.00 54.88 83 GLU A O 1
ATOM 690 N N . ASP A 1 84 ? -3.117 9.030 -22.468 1.00 53.47 84 ASP A N 1
ATOM 691 C CA . ASP A 1 84 ? -3.977 8.576 -21.359 1.00 53.47 84 ASP A CA 1
ATOM 692 C C . ASP A 1 84 ? -3.892 9.491 -20.121 1.00 53.47 84 ASP A C 1
ATOM 694 O O . ASP A 1 84 ? -4.571 9.281 -19.117 1.00 53.47 84 ASP A O 1
ATOM 698 N N . ALA A 1 85 ? -3.057 10.534 -20.185 1.00 47.94 85 ALA A N 1
ATOM 699 C CA . ALA A 1 85 ? -2.884 11.541 -19.140 1.00 47.94 85 ALA A CA 1
ATOM 700 C C . ALA A 1 85 ? -3.829 12.741 -19.324 1.00 47.94 85 ALA A C 1
ATOM 702 O O . ALA A 1 85 ? -3.485 13.866 -18.947 1.00 47.94 85 ALA A O 1
ATOM 703 N N . LEU A 1 86 ? -5.022 12.523 -19.892 1.00 47.22 86 LEU A N 1
ATOM 704 C CA . LEU A 1 86 ? -6.116 13.487 -19.798 1.00 47.22 86 LEU A CA 1
ATOM 705 C C . LEU A 1 86 ? -6.550 13.584 -18.333 1.00 47.22 86 LEU A C 1
ATOM 707 O O . LEU A 1 86 ? -7.425 12.875 -17.847 1.00 47.22 86 LEU A O 1
ATOM 711 N N . CYS A 1 87 ? -5.816 14.446 -17.634 1.00 43.19 87 CYS A N 1
ATOM 712 C CA . CYS A 1 87 ? -6.250 15.357 -16.596 1.00 43.19 87 CYS A CA 1
ATOM 713 C C . CYS A 1 87 ? -7.685 15.092 -16.123 1.00 43.19 87 CYS A C 1
ATOM 715 O O . CYS A 1 87 ? -8.654 15.604 -16.679 1.00 43.19 87 CYS A O 1
ATOM 717 N N . TRP A 1 88 ? -7.795 14.332 -15.039 1.00 36.81 88 TRP A N 1
ATOM 718 C CA . TRP A 1 88 ? -8.985 14.198 -14.199 1.00 36.81 88 TRP A CA 1
ATOM 719 C C . 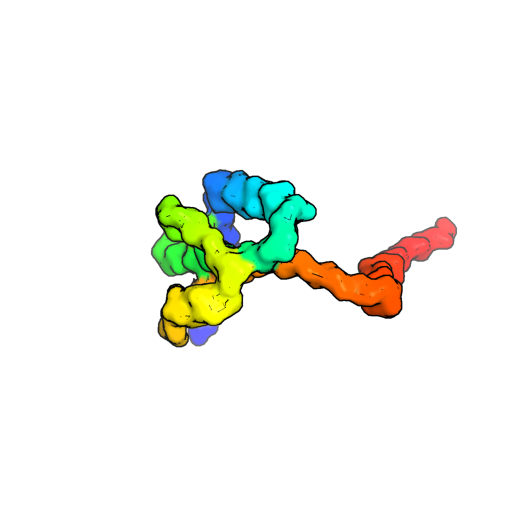TRP A 1 88 ? -9.315 15.519 -13.454 1.00 36.81 88 TRP A C 1
ATOM 721 O O . TRP A 1 88 ? -9.612 15.519 -12.265 1.00 36.81 88 TRP A O 1
ATOM 731 N N . CYS A 1 89 ? -9.247 16.664 -14.144 1.00 44.41 89 CYS A N 1
ATOM 732 C CA . CYS A 1 89 ? -9.659 17.983 -13.649 1.00 44.41 89 CYS A CA 1
ATOM 733 C C . CYS A 1 89 ? -10.721 18.610 -14.561 1.00 44.41 89 CYS A C 1
ATOM 735 O O . CYS A 1 89 ? -10.674 19.807 -14.840 1.00 44.41 89 CYS A O 1
ATOM 737 N N . GLN A 1 90 ? -11.674 17.818 -15.046 1.00 42.88 90 GLN A N 1
ATOM 738 C CA . GLN A 1 90 ? -12.838 18.352 -15.745 1.00 42.88 90 GLN A CA 1
ATOM 739 C C . GLN A 1 90 ? -14.090 17.978 -14.959 1.00 42.88 90 GLN A C 1
ATOM 741 O O . GLN A 1 90 ? -14.612 16.876 -15.095 1.00 42.88 90 GLN A O 1
ATOM 746 N N . GLY A 1 91 ? -14.512 18.889 -14.080 1.00 48.59 91 GLY A N 1
ATOM 747 C CA . GLY A 1 91 ? -15.758 18.760 -13.325 1.00 48.59 91 GLY A CA 1
ATOM 748 C C . GLY A 1 91 ? -15.668 19.209 -11.869 1.00 48.59 91 GLY A C 1
ATOM 749 O O . GLY A 1 91 ? -15.986 18.431 -10.978 1.00 48.59 91 GLY A O 1
ATOM 750 N N . ILE A 1 92 ? -15.231 20.443 -11.616 1.00 48.16 92 ILE A N 1
ATOM 751 C CA . ILE A 1 92 ? -15.729 21.197 -10.460 1.00 48.16 92 ILE A CA 1
ATOM 752 C C . ILE A 1 92 ? -16.377 22.441 -11.057 1.00 48.16 92 ILE A C 1
ATOM 754 O O . ILE A 1 92 ? -15.688 23.362 -11.492 1.00 48.16 92 ILE A O 1
ATOM 758 N N . ASP A 1 93 ? -17.700 22.369 -11.183 1.00 48.84 93 ASP A N 1
ATOM 759 C CA . ASP A 1 93 ? -18.580 23.497 -11.445 1.00 48.84 93 ASP A CA 1
ATOM 760 C C . ASP A 1 93 ? -18.395 24.542 -10.341 1.00 48.84 93 ASP A C 1
ATOM 762 O O . ASP A 1 93 ? -18.578 24.250 -9.159 1.00 48.84 93 ASP A O 1
ATOM 766 N N . GLU A 1 94 ? -18.053 25.763 -10.735 1.00 48.75 94 GLU A N 1
ATOM 767 C CA . GLU A 1 94 ? -18.236 26.944 -9.900 1.00 48.75 94 GLU A CA 1
ATOM 768 C C . GLU A 1 94 ? -19.062 27.932 -10.733 1.00 48.75 94 GLU A C 1
ATOM 770 O O . GLU A 1 94 ? -18.545 28.717 -11.531 1.00 48.75 94 GLU A O 1
ATOM 775 N N . GLU A 1 95 ? -20.386 27.775 -10.619 1.00 47.22 95 GLU A N 1
ATOM 776 C CA . GLU A 1 95 ? -21.373 28.790 -10.979 1.00 47.22 95 GLU A CA 1
ATOM 777 C C . GLU A 1 95 ? -21.003 30.096 -10.273 1.00 47.22 95 GLU A C 1
ATOM 779 O O . GLU A 1 95 ? -20.921 30.148 -9.045 1.00 47.22 95 GLU A O 1
ATOM 784 N N . HIS A 1 96 ? -20.803 31.155 -11.051 1.00 43.72 96 HIS A N 1
ATOM 785 C CA . HIS A 1 96 ? -20.732 32.514 -10.539 1.00 43.72 96 HIS A CA 1
ATOM 786 C C . HIS A 1 96 ? -21.813 33.336 -11.241 1.00 43.72 96 HIS A C 1
ATOM 788 O O . HIS A 1 96 ? -21.724 33.603 -12.442 1.00 43.72 96 HIS A O 1
ATOM 794 N N . GLU A 1 97 ? -22.849 33.670 -10.473 1.00 48.16 97 GLU A N 1
ATOM 795 C CA . GLU A 1 97 ? -23.766 34.784 -10.736 1.00 48.16 97 GLU A CA 1
ATOM 796 C C . GLU A 1 97 ? -23.080 36.121 -10.405 1.00 48.16 97 GLU A C 1
ATOM 798 O O . GLU A 1 97 ? -22.207 36.139 -9.494 1.00 48.16 97 GLU A O 1
#